Protein AF-A0A672NKJ7-F1 (afdb_monomer_lite)

Secondary structure (DSSP, 8-state):
--------S----------TTSS-EEEES-SEEETTSS--EEEEEE--SPP-TT-EEEEEE---TT-EEEEEEEE-TTT--EEEEPPPEEEE-TTTTS--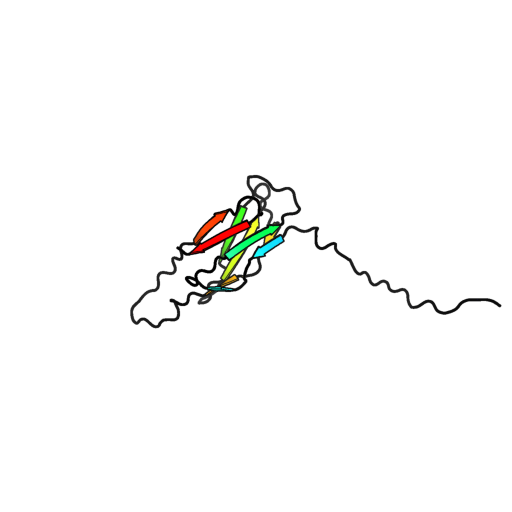TT--------EEEEEETTTTEEEEEE-

InterPro domains:
  IPR032348 E3 ubiquitin-protein ligase HECW1/2, N-terminal [PF16562] (10-65)

Foldseek 3Di:
DDDDDDDDDPPPPPPPPPPPLAAKEKEWPDLEAEAPPPDKIKIAIDHPDDADPQKDKDKDFDDPDPWTKIKIWIARRVPRDTRYIYPIRTYDYPVVPDPDPPDDDPPDWDWDWDDPPPGNMIIIHTD

Sequence (127 aa):
CPDNYIGLLRANSDTDLVSSQGRSSLTASTLEFTLGRGQNLVISWDIKEEVDATDWIGMYHIGKNSETRICFKYYHGVSGALRATTPCITVKNPRASQPKIGQLYPIRYVFCVQEIKGNDQMMIYTL

pLDDT: mean 75.56, std 17.09, range [30.03, 93.94]

Organism: Sinocyclocheilus grahami (NCBI:txid75366)

Radius of gyration: 23.05 Å; chains: 1; bounding box: 96×26×40 Å

Structure (mmCIF, N/CA/C/O backbone):
data_AF-A0A672NKJ7-F1
#
_entry.id   AF-A0A672NKJ7-F1
#
loop_
_atom_site.group_PDB
_atom_site.id
_atom_site.type_symbol
_atom_site.label_atom_id
_atom_site.label_alt_id
_atom_site.label_comp_id
_atom_site.label_asym_id
_atom_site.label_entity_id
_atom_site.label_seq_id
_atom_site.pdbx_PDB_ins_code
_atom_site.Cartn_x
_atom_site.Cartn_y
_atom_site.Cartn_z
_atom_site.occupancy
_atom_site.B_iso_or_equiv
_atom_site.auth_seq_id
_atom_site.auth_comp_id
_atom_site.auth_asym_id
_atom_site.auth_atom_id
_atom_site.pdbx_PDB_model_num
ATOM 1 N N . CYS A 1 1 ? 69.078 3.907 14.864 1.00 30.03 1 CYS A N 1
ATOM 2 C CA . CYS A 1 1 ? 68.795 5.324 14.568 1.00 30.03 1 CYS A CA 1
ATOM 3 C C . CYS A 1 1 ? 68.562 5.452 13.069 1.00 30.03 1 CYS A C 1
ATOM 5 O O . CYS A 1 1 ? 69.436 4.975 12.348 1.00 30.03 1 CYS A O 1
ATOM 7 N N . PRO A 1 2 ? 67.458 6.055 12.591 1.00 46.97 2 PRO A N 1
ATOM 8 C CA . PRO A 1 2 ? 66.288 6.543 13.345 1.00 46.97 2 PRO A CA 1
ATOM 9 C C . PRO A 1 2 ? 65.433 5.337 13.869 1.00 46.97 2 PRO A C 1
ATOM 11 O O . PRO A 1 2 ? 66.082 4.436 14.408 1.00 46.97 2 PRO A O 1
ATOM 14 N N . ASP A 1 3 ? 64.097 5.192 13.882 1.00 38.53 3 ASP A N 1
ATOM 15 C CA . ASP A 1 3 ? 62.974 5.898 13.228 1.00 38.53 3 ASP A CA 1
ATOM 16 C C . ASP A 1 3 ? 61.621 5.714 13.975 1.00 38.53 3 ASP A C 1
ATOM 18 O O . ASP A 1 3 ? 61.609 5.395 15.164 1.00 38.53 3 ASP A O 1
ATOM 22 N N . ASN A 1 4 ? 60.494 5.977 13.300 1.00 39.66 4 ASN A N 1
ATOM 23 C CA . ASN A 1 4 ? 59.130 6.085 13.827 1.00 39.66 4 ASN A CA 1
ATOM 24 C C . ASN A 1 4 ? 58.571 4.731 14.326 1.00 39.66 4 ASN A C 1
ATOM 26 O O . ASN A 1 4 ? 58.833 3.694 13.723 1.00 39.66 4 ASN A O 1
ATOM 30 N N . TYR A 1 5 ? 57.857 4.600 15.452 1.00 36.88 5 TYR A N 1
ATOM 31 C CA . TYR A 1 5 ? 56.836 5.426 16.135 1.00 36.88 5 TYR A CA 1
ATOM 32 C C . TYR A 1 5 ? 55.388 5.146 15.677 1.00 36.88 5 TYR A C 1
ATOM 34 O O . TYR A 1 5 ? 54.957 5.564 14.611 1.00 36.88 5 TYR A O 1
ATOM 42 N N . ILE A 1 6 ? 54.659 4.440 16.555 1.00 50.78 6 ILE A N 1
ATOM 43 C CA . ILE A 1 6 ? 53.194 4.323 16.710 1.00 50.78 6 ILE A CA 1
ATOM 44 C C . ILE A 1 6 ? 52.338 4.371 15.424 1.00 50.78 6 ILE A C 1
ATOM 46 O O . ILE A 1 6 ? 51.845 5.419 15.017 1.00 50.78 6 ILE A O 1
ATOM 50 N N . GLY A 1 7 ? 52.019 3.187 14.890 1.00 42.00 7 GLY A N 1
ATOM 5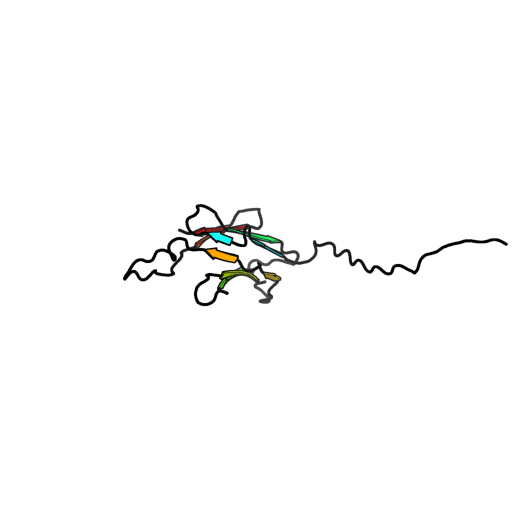1 C CA . GLY A 1 7 ? 50.873 2.957 14.003 1.00 42.00 7 GLY A CA 1
ATOM 52 C C . GLY A 1 7 ? 49.908 1.959 14.649 1.00 42.00 7 GLY A C 1
ATOM 53 O O . GLY A 1 7 ? 50.299 0.831 14.939 1.00 42.00 7 GLY A O 1
ATOM 54 N N . LEU A 1 8 ? 48.670 2.382 14.922 1.00 45.19 8 LEU A N 1
ATOM 55 C CA . LEU A 1 8 ? 47.642 1.555 15.572 1.00 45.19 8 LEU A CA 1
ATOM 56 C C . LEU A 1 8 ? 47.281 0.303 14.755 1.00 45.19 8 LEU A C 1
ATOM 58 O O . LEU A 1 8 ? 47.422 0.278 13.532 1.00 45.19 8 LEU A O 1
ATOM 62 N N . LEU A 1 9 ? 46.762 -0.715 15.455 1.00 43.91 9 LEU A N 1
ATOM 63 C CA . LEU A 1 9 ? 46.179 -1.926 14.870 1.00 43.91 9 LEU A CA 1
ATOM 64 C C . LEU A 1 9 ? 45.281 -1.547 13.681 1.00 43.91 9 LEU A C 1
ATOM 66 O O . LEU A 1 9 ? 44.355 -0.755 13.854 1.00 43.91 9 LEU A O 1
ATOM 70 N N . ARG A 1 10 ? 45.574 -2.087 12.488 1.00 50.81 10 ARG A N 1
ATOM 71 C CA . ARG A 1 10 ? 44.922 -1.692 11.230 1.00 50.81 10 ARG A CA 1
ATOM 72 C C . ARG A 1 10 ? 43.401 -1.789 11.363 1.00 50.81 10 ARG A C 1
ATOM 74 O O . ARG A 1 10 ? 42.839 -2.883 11.335 1.00 50.81 10 ARG A O 1
ATOM 81 N N . ALA A 1 11 ? 42.755 -0.631 11.471 1.00 46.66 11 ALA A N 1
ATOM 82 C CA . ALA A 1 11 ? 41.313 -0.511 11.580 1.00 46.66 11 ALA A CA 1
ATOM 83 C C . ALA A 1 11 ? 40.656 -0.821 10.229 1.00 46.66 11 ALA A C 1
ATOM 85 O O . ALA A 1 11 ? 40.275 0.076 9.483 1.00 46.66 11 ALA A O 1
ATOM 86 N N . ASN A 1 12 ? 40.490 -2.112 9.934 1.00 52.19 12 ASN A N 1
ATOM 87 C CA . ASN A 1 12 ? 39.472 -2.581 8.998 1.00 52.19 12 ASN A CA 1
ATOM 88 C C . ASN A 1 12 ? 38.096 -2.430 9.672 1.00 52.19 12 ASN A C 1
ATOM 90 O O . ASN A 1 12 ? 37.409 -3.404 9.971 1.00 52.19 12 ASN A O 1
ATOM 94 N N . SER A 1 13 ? 37.717 -1.189 9.979 1.00 57.78 13 SER A N 1
ATOM 95 C CA . SER A 1 13 ? 36.312 -0.842 10.081 1.00 57.78 13 SER A CA 1
ATOM 96 C C . SER A 1 13 ? 35.799 -0.790 8.650 1.00 57.78 13 SER A C 1
ATOM 98 O O . SER A 1 13 ? 35.858 0.262 8.009 1.00 57.78 13 SER A O 1
ATOM 100 N N . ASP A 1 14 ? 35.326 -1.934 8.158 1.00 52.53 14 ASP A N 1
ATOM 101 C CA . ASP A 1 14 ? 34.441 -2.025 6.999 1.00 52.53 14 ASP A CA 1
ATOM 102 C C . ASP A 1 14 ? 33.108 -1.350 7.350 1.00 52.53 14 ASP A C 1
ATOM 104 O O . ASP A 1 14 ? 32.053 -1.972 7.482 1.00 52.53 14 ASP A O 1
ATOM 108 N N . THR A 1 15 ? 33.169 -0.029 7.528 1.00 54.09 15 THR A N 1
ATOM 109 C CA . THR A 1 15 ? 32.020 0.836 7.358 1.00 54.09 15 THR A CA 1
ATOM 110 C C . THR A 1 15 ? 31.726 0.798 5.870 1.00 54.09 15 THR A C 1
ATOM 112 O O . THR A 1 15 ? 32.207 1.636 5.105 1.00 54.09 15 THR A O 1
ATOM 115 N N . ASP A 1 16 ? 30.940 -0.201 5.471 1.00 52.81 16 ASP A N 1
ATOM 116 C CA . ASP A 1 16 ? 30.115 -0.123 4.279 1.00 52.81 16 ASP A CA 1
ATOM 117 C C . ASP A 1 16 ? 29.224 1.110 4.461 1.00 52.81 16 ASP A C 1
ATOM 119 O O . ASP A 1 16 ? 28.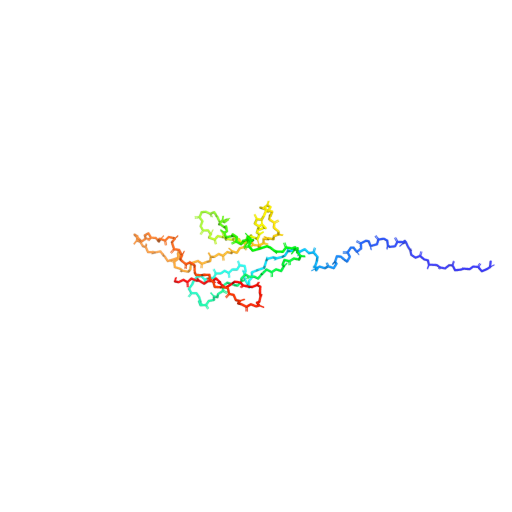118 1.061 5.004 1.00 52.81 16 ASP A O 1
ATOM 123 N N . LEU A 1 17 ? 29.766 2.265 4.065 1.00 51.62 17 LEU A N 1
ATOM 124 C CA . LEU A 1 17 ? 29.011 3.467 3.776 1.00 51.62 17 LEU A CA 1
ATOM 125 C C . LEU A 1 17 ? 28.232 3.170 2.501 1.00 51.62 17 LEU A C 1
ATOM 127 O O . LEU A 1 17 ? 28.497 3.743 1.443 1.00 51.62 17 LEU A O 1
ATOM 131 N N . VAL A 1 18 ? 27.259 2.263 2.630 1.00 49.53 18 VAL A N 1
ATOM 132 C CA . VAL A 1 18 ? 26.139 2.169 1.720 1.00 49.53 18 VAL A CA 1
ATOM 133 C C . VAL A 1 18 ? 25.609 3.585 1.589 1.00 49.53 18 VAL A C 1
ATOM 135 O O . VAL A 1 18 ? 25.037 4.158 2.519 1.00 49.53 18 VAL A O 1
ATOM 138 N N . SER A 1 19 ? 25.842 4.181 0.424 1.00 46.19 19 SER A N 1
ATOM 139 C CA . SER A 1 19 ? 25.067 5.326 0.001 1.00 46.19 19 SER A CA 1
ATOM 140 C C . SER A 1 19 ? 23.627 4.828 0.004 1.00 46.19 19 SER A C 1
ATOM 142 O O . SER A 1 19 ? 23.237 3.992 -0.814 1.00 46.19 19 SER A O 1
ATOM 144 N N . SER A 1 20 ? 22.855 5.262 1.004 1.00 45.62 20 SER A N 1
ATOM 145 C CA . SER A 1 20 ? 21.499 4.794 1.332 1.00 45.62 20 SER A CA 1
ATOM 146 C C . SER A 1 20 ? 20.457 5.346 0.347 1.00 45.62 20 SER A C 1
ATOM 148 O O . SER A 1 20 ? 19.378 5.805 0.701 1.00 45.62 20 SER A O 1
ATOM 150 N N . GLN A 1 21 ? 20.840 5.253 -0.923 1.00 57.34 21 GLN A N 1
ATOM 151 C CA . GLN A 1 21 ? 20.326 5.871 -2.132 1.00 57.34 21 GLN A CA 1
ATOM 152 C C . GLN A 1 21 ? 20.013 4.809 -3.205 1.00 57.34 21 GLN A C 1
ATOM 154 O O . GLN A 1 21 ? 19.415 5.137 -4.224 1.00 57.34 21 GLN A O 1
ATOM 159 N N . GLY A 1 22 ? 20.476 3.563 -3.015 1.00 62.44 22 GLY A N 1
ATOM 160 C CA . GLY A 1 22 ? 20.577 2.528 -4.053 1.00 62.44 22 GLY A CA 1
ATOM 161 C C . GLY A 1 22 ? 19.629 1.332 -3.915 1.00 62.44 22 GLY A C 1
ATOM 162 O O . GLY A 1 22 ? 19.945 0.260 -4.426 1.00 62.44 22 GLY A O 1
ATOM 163 N N . ARG A 1 23 ? 18.500 1.462 -3.204 1.00 77.81 23 ARG A N 1
ATOM 164 C CA . ARG A 1 23 ? 17.438 0.437 -3.172 1.00 77.81 23 ARG A CA 1
ATOM 165 C C . ARG A 1 23 ? 16.056 1.075 -3.204 1.00 77.81 23 ARG A C 1
ATOM 167 O O . ARG A 1 23 ? 15.813 2.049 -2.497 1.00 77.81 23 ARG A O 1
ATOM 174 N N . SER A 1 24 ? 15.170 0.477 -3.993 1.00 86.81 24 SER A N 1
ATOM 175 C CA . SER A 1 24 ? 13.762 0.846 -4.122 1.00 86.81 24 SER A CA 1
ATOM 176 C C . SER A 1 24 ? 13.051 0.842 -2.762 1.00 86.81 24 SER A C 1
ATOM 178 O O . SER A 1 24 ? 13.156 -0.120 -2.000 1.00 86.81 24 SER A O 1
ATOM 180 N N . SER A 1 25 ? 12.326 1.917 -2.454 1.00 89.88 25 SER A N 1
ATOM 181 C CA . SER A 1 25 ? 11.701 2.156 -1.149 1.00 89.88 25 SER A CA 1
ATOM 182 C C . SER A 1 25 ? 10.213 2.493 -1.273 1.00 89.88 25 SER A C 1
ATOM 184 O O . SER A 1 25 ? 9.748 2.995 -2.295 1.00 89.88 25 SER A O 1
ATOM 186 N N . LEU A 1 26 ? 9.450 2.198 -0.218 1.00 93.12 26 LEU A N 1
ATOM 187 C CA . LEU A 1 26 ? 8.020 2.485 -0.120 1.00 93.12 26 LEU A CA 1
ATOM 188 C C . LEU A 1 26 ? 7.694 2.865 1.326 1.00 93.12 26 LEU A C 1
ATOM 190 O O . LEU A 1 26 ? 7.820 2.056 2.245 1.00 93.12 26 LEU A O 1
ATOM 194 N N . THR A 1 27 ? 7.292 4.113 1.530 1.00 93.19 27 THR A N 1
ATOM 195 C CA . THR A 1 27 ? 7.115 4.722 2.853 1.00 93.19 27 THR A CA 1
ATOM 196 C C . THR A 1 27 ? 5.674 5.168 3.071 1.00 93.19 27 THR A C 1
ATOM 198 O O . THR A 1 27 ? 4.934 5.408 2.120 1.00 93.19 27 THR A O 1
ATOM 201 N N . ALA A 1 28 ? 5.267 5.274 4.335 1.00 93.56 28 ALA A N 1
ATOM 202 C CA . ALA A 1 28 ? 3.941 5.732 4.734 1.00 93.56 28 ALA A CA 1
ATOM 203 C C . ALA A 1 28 ? 4.066 6.915 5.700 1.00 93.56 28 ALA A C 1
ATOM 205 O O . ALA A 1 28 ? 4.927 6.897 6.579 1.00 93.56 28 ALA A O 1
ATOM 206 N N . SER A 1 29 ? 3.188 7.914 5.577 1.00 92.75 29 SER A N 1
ATOM 207 C CA . SER A 1 29 ? 3.202 9.122 6.420 1.00 92.75 29 SER A CA 1
ATOM 208 C C . SER A 1 29 ? 2.934 8.857 7.907 1.00 92.75 29 SER A C 1
ATOM 210 O O . SER A 1 29 ? 3.226 9.705 8.747 1.00 92.75 29 SER A O 1
ATOM 212 N N . THR A 1 30 ? 2.374 7.694 8.246 1.00 91.88 30 THR A N 1
ATOM 213 C CA . THR A 1 30 ? 2.170 7.230 9.620 1.00 91.88 30 THR A CA 1
ATOM 214 C C . THR A 1 30 ? 2.118 5.702 9.673 1.00 91.88 30 THR A C 1
ATOM 216 O O . THR A 1 30 ? 1.672 5.054 8.725 1.00 91.88 30 THR A O 1
ATOM 219 N N . LEU A 1 31 ? 2.529 5.127 10.807 1.00 91.38 31 LEU A N 1
ATOM 220 C CA . LEU A 1 31 ? 2.310 3.713 11.142 1.00 91.38 31 LEU A CA 1
ATOM 221 C C . LEU A 1 31 ? 0.993 3.489 11.901 1.00 91.38 31 LEU A C 1
ATOM 223 O O . LEU A 1 31 ? 0.585 2.351 12.113 1.00 91.38 31 LEU A O 1
ATOM 227 N N . GLU A 1 32 ? 0.309 4.562 12.299 1.00 90.50 32 GLU A N 1
ATOM 228 C CA . GLU A 1 32 ? -0.954 4.526 13.032 1.00 90.50 32 GLU A CA 1
ATOM 229 C C . GLU A 1 32 ? -1.982 5.437 12.354 1.00 90.50 32 GLU A C 1
ATOM 231 O O . GLU A 1 32 ? -1.836 6.661 12.332 1.00 90.50 32 GLU A O 1
ATOM 236 N N . PHE A 1 33 ? -3.043 4.847 11.806 1.00 87.50 33 PHE A N 1
ATOM 237 C CA . PHE A 1 33 ? -4.078 5.567 11.064 1.00 87.50 33 PHE A CA 1
ATOM 238 C C . PHE A 1 33 ? -5.414 5.510 11.812 1.00 87.50 33 PHE A C 1
ATOM 240 O O . PHE A 1 33 ? -5.948 4.426 12.037 1.00 87.50 33 PHE A O 1
ATOM 247 N N . THR A 1 34 ? -5.972 6.657 12.218 1.00 85.62 34 THR A N 1
ATOM 248 C CA . THR A 1 34 ? -7.278 6.699 12.908 1.00 85.62 34 THR A CA 1
ATOM 249 C C . THR A 1 34 ? -8.394 7.075 11.938 1.00 85.62 34 THR A C 1
ATOM 251 O O . THR A 1 34 ? -8.463 8.213 11.472 1.00 85.62 34 THR A O 1
ATOM 254 N N . LEU A 1 35 ? -9.311 6.140 11.693 1.00 80.25 35 LEU A N 1
ATOM 255 C CA . LEU A 1 35 ? -10.442 6.333 10.784 1.00 80.25 35 LEU A CA 1
ATOM 256 C C . LEU A 1 35 ? -11.358 7.467 11.273 1.00 80.25 35 LEU A C 1
ATOM 258 O O . LEU A 1 35 ? -11.683 7.548 12.459 1.00 80.25 35 LEU A O 1
ATOM 262 N N . GLY A 1 36 ? -11.780 8.342 10.356 1.00 73.31 36 GLY A N 1
ATOM 263 C CA . GLY A 1 36 ? -12.663 9.474 10.662 1.00 73.31 36 GLY A CA 1
ATOM 264 C C . GLY A 1 36 ? -12.024 10.633 11.445 1.00 73.31 36 GLY A C 1
ATOM 265 O O . GLY A 1 36 ? -12.746 11.535 11.857 1.00 73.31 36 GLY A O 1
ATOM 266 N N . ARG A 1 37 ? -10.695 10.652 11.646 1.00 77.06 37 ARG A N 1
ATOM 267 C CA . ARG A 1 37 ? -9.975 11.762 12.316 1.00 77.06 37 ARG A CA 1
ATOM 268 C C . ARG A 1 37 ? -9.681 12.961 11.387 1.00 77.06 37 ARG A C 1
ATOM 270 O O . ARG A 1 37 ? -9.073 13.928 11.828 1.00 77.06 37 ARG A O 1
ATOM 277 N N . GLY A 1 38 ? -10.065 12.903 10.108 1.00 75.19 38 GLY A N 1
ATOM 278 C CA . GLY A 1 38 ? -9.709 13.925 9.106 1.00 75.19 38 GLY A CA 1
ATOM 279 C C . GLY A 1 38 ? -8.222 13.933 8.722 1.00 75.19 38 GLY A C 1
ATOM 280 O O . GLY A 1 38 ? -7.735 14.899 8.148 1.00 75.19 38 GLY A O 1
ATOM 281 N N . GLN A 1 39 ? -7.495 12.868 9.066 1.00 83.81 39 GLN A N 1
ATOM 282 C CA . GLN A 1 39 ? -6.115 12.633 8.650 1.00 83.81 39 GLN A CA 1
ATOM 283 C C . GLN A 1 39 ? -6.113 11.730 7.417 1.00 83.81 39 GLN A C 1
ATOM 285 O O . GLN A 1 39 ? -6.895 10.779 7.360 1.00 83.81 39 GLN A O 1
ATOM 290 N N . ASN A 1 40 ? -5.201 11.989 6.480 1.00 87.38 40 ASN A N 1
ATOM 291 C CA . ASN A 1 40 ? -5.029 11.192 5.267 1.00 87.38 40 ASN A CA 1
ATOM 292 C C . ASN A 1 40 ? -3.718 10.401 5.354 1.00 87.38 40 ASN A C 1
ATOM 294 O O . ASN A 1 40 ? -2.696 10.921 5.806 1.00 87.38 40 ASN A O 1
ATOM 298 N N . LEU A 1 41 ? -3.748 9.141 4.925 1.00 90.00 41 LEU A N 1
ATOM 299 C CA . LEU A 1 41 ? -2.566 8.293 4.833 1.00 90.00 41 LEU A CA 1
ATOM 300 C C . LEU A 1 41 ? -1.911 8.544 3.473 1.00 90.00 41 LEU A C 1
ATOM 302 O O . LEU A 1 41 ? -2.540 8.315 2.446 1.00 90.00 41 LEU A O 1
ATOM 306 N N . VAL A 1 42 ? -0.670 9.021 3.450 1.00 92.06 42 VAL A N 1
ATOM 307 C CA . VAL A 1 42 ? 0.085 9.208 2.203 1.00 92.06 42 VAL A CA 1
ATOM 308 C C . VAL A 1 42 ? 1.114 8.097 2.105 1.00 92.06 42 VAL A C 1
ATOM 310 O O . VAL A 1 42 ? 1.894 7.896 3.037 1.00 92.06 42 VAL A O 1
ATOM 313 N N . ILE A 1 43 ? 1.106 7.377 0.987 1.00 93.38 43 ILE A N 1
ATOM 314 C CA . ILE A 1 43 ? 2.140 6.406 0.634 1.00 93.38 43 ILE A CA 1
ATOM 315 C C . ILE A 1 43 ? 3.027 7.063 -0.426 1.00 93.38 43 ILE A C 1
ATOM 317 O O . ILE A 1 43 ? 2.506 7.584 -1.411 1.00 93.38 43 ILE A O 1
ATOM 321 N N . SER A 1 44 ? 4.342 7.064 -0.205 1.00 91.75 44 SER A N 1
ATOM 322 C CA . SER A 1 44 ? 5.339 7.622 -1.133 1.00 91.75 44 SER A CA 1
ATOM 323 C C . SER A 1 44 ? 6.273 6.508 -1.587 1.00 91.75 44 SER A C 1
ATOM 325 O O . SER A 1 44 ? 6.789 5.772 -0.736 1.00 91.75 44 SER A O 1
ATOM 327 N N . TRP A 1 45 ? 6.497 6.376 -2.891 1.00 90.44 45 TRP A N 1
ATOM 328 C CA . TRP A 1 45 ? 7.469 5.435 -3.447 1.00 90.44 45 TRP A CA 1
ATOM 329 C C . TRP A 1 45 ? 8.742 6.165 -3.877 1.00 90.44 45 TRP A C 1
ATOM 331 O O . TRP A 1 45 ? 8.717 7.328 -4.254 1.00 90.44 45 TRP A O 1
ATOM 341 N N . ASP A 1 46 ? 9.868 5.467 -3.793 1.00 89.31 46 ASP A N 1
ATOM 342 C CA . ASP A 1 46 ? 11.164 5.935 -4.279 1.00 89.31 46 ASP A CA 1
ATOM 343 C C . ASP A 1 46 ? 11.868 4.745 -4.935 1.00 89.31 46 ASP A C 1
ATOM 345 O O . ASP A 1 46 ? 12.669 4.041 -4.316 1.00 89.31 46 ASP A O 1
ATOM 349 N N . ILE A 1 47 ? 11.454 4.430 -6.161 1.00 88.00 47 ILE A N 1
ATOM 350 C CA . ILE A 1 47 ? 11.912 3.254 -6.904 1.00 88.00 47 ILE A CA 1
ATOM 351 C C . ILE A 1 47 ? 13.148 3.655 -7.708 1.00 88.00 47 ILE A C 1
ATOM 353 O O . ILE A 1 47 ? 13.106 4.592 -8.499 1.00 88.00 47 ILE A O 1
ATOM 357 N N . LYS A 1 48 ? 14.273 2.974 -7.461 1.00 82.81 48 LYS A N 1
ATOM 358 C CA . LYS A 1 48 ? 15.582 3.293 -8.072 1.00 82.81 48 LYS A CA 1
ATOM 359 C C . LYS A 1 48 ? 15.897 2.451 -9.306 1.00 82.81 48 LYS A C 1
ATOM 361 O O . LYS A 1 48 ? 16.939 2.625 -9.929 1.00 82.81 48 LYS A O 1
ATOM 366 N N . GLU A 1 49 ? 15.024 1.500 -9.594 1.00 79.56 49 GLU A N 1
ATOM 367 C CA . GLU A 1 49 ? 15.103 0.562 -10.706 1.00 79.56 49 GLU A CA 1
ATOM 368 C C . GLU A 1 49 ? 14.227 1.065 -11.862 1.00 79.56 49 GLU A C 1
ATOM 370 O O . GLU A 1 49 ? 13.462 2.014 -11.695 1.00 79.56 49 GLU A O 1
ATOM 375 N N . GLU A 1 50 ? 14.324 0.438 -13.034 1.00 78.25 50 GLU A N 1
ATOM 376 C CA . GLU A 1 50 ? 13.449 0.771 -14.162 1.00 78.25 50 GLU A CA 1
ATOM 377 C C . GLU A 1 50 ? 11.983 0.485 -13.801 1.00 78.25 50 GLU A C 1
AT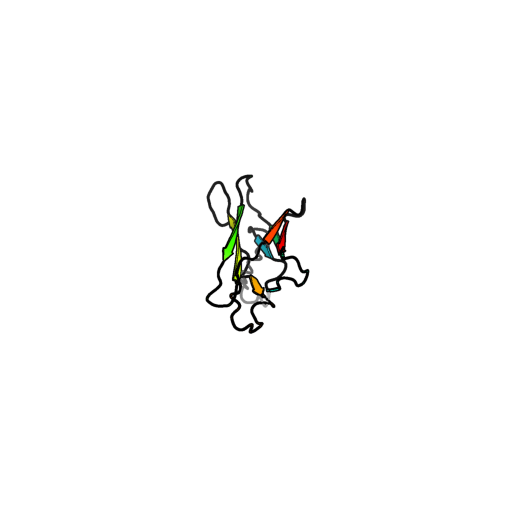OM 379 O O . GLU A 1 50 ? 11.620 -0.653 -13.492 1.00 78.25 50 GLU A O 1
ATOM 384 N N . VAL A 1 51 ? 11.163 1.539 -13.818 1.00 82.75 51 VAL A N 1
ATOM 385 C CA . VAL A 1 51 ? 9.713 1.475 -13.602 1.00 82.75 51 VAL A CA 1
ATOM 386 C C . VAL A 1 51 ? 8.992 1.309 -14.936 1.00 82.75 51 VAL A C 1
ATOM 388 O O . VAL A 1 51 ? 9.346 1.957 -15.922 1.00 82.75 51 VAL A O 1
ATOM 391 N N . ASP A 1 52 ? 7.968 0.464 -14.960 1.00 84.31 52 ASP A N 1
ATOM 392 C CA . ASP A 1 52 ? 7.137 0.210 -16.138 1.00 84.31 52 ASP A CA 1
ATOM 393 C C . ASP A 1 52 ? 5.674 0.638 -15.921 1.00 84.31 52 ASP A C 1
ATOM 395 O O . ASP A 1 52 ? 5.173 0.703 -14.799 1.00 84.31 52 ASP A O 1
ATOM 399 N N . ALA A 1 53 ? 4.954 0.897 -17.016 1.00 85.25 53 ALA A N 1
ATOM 400 C CA . ALA A 1 53 ? 3.536 1.259 -16.991 1.00 85.25 53 ALA A CA 1
ATOM 401 C C . ALA A 1 53 ? 2.605 0.143 -16.461 1.00 85.25 53 ALA A C 1
ATOM 403 O O . ALA A 1 53 ? 1.428 0.406 -16.212 1.00 85.25 53 ALA A O 1
ATOM 404 N N . THR A 1 54 ? 3.101 -1.089 -16.292 1.00 89.44 54 THR A N 1
ATOM 405 C CA . THR A 1 54 ? 2.376 -2.206 -15.662 1.00 89.44 54 THR A CA 1
ATOM 406 C C . THR A 1 54 ? 2.638 -2.359 -14.157 1.00 89.44 54 THR A C 1
ATOM 408 O O . THR A 1 54 ? 2.034 -3.233 -13.529 1.00 89.44 54 THR A O 1
ATOM 411 N N . ASP A 1 55 ? 3.500 -1.532 -13.557 1.00 90.88 55 ASP A N 1
ATOM 412 C CA . ASP A 1 55 ? 3.862 -1.618 -12.137 1.00 90.88 55 ASP A CA 1
ATOM 413 C C . ASP A 1 55 ? 2.703 -1.214 -11.210 1.00 90.88 55 ASP A C 1
ATOM 415 O O . ASP A 1 55 ? 1.889 -0.344 -11.525 1.00 90.88 55 ASP A O 1
ATOM 419 N N . TRP A 1 56 ? 2.599 -1.861 -10.042 1.00 90.81 56 TRP A N 1
ATOM 420 C CA . TRP A 1 56 ? 1.434 -1.703 -9.163 1.00 90.81 56 TRP A CA 1
ATOM 421 C C . TRP A 1 56 ? 1.756 -1.791 -7.668 1.00 90.81 56 TRP A C 1
ATOM 423 O O . TRP A 1 56 ? 2.640 -2.524 -7.221 1.00 90.81 56 TRP A O 1
ATOM 433 N N . ILE A 1 57 ? 0.971 -1.059 -6.868 1.00 91.50 57 ILE A N 1
ATOM 434 C CA . ILE A 1 57 ? 1.027 -1.088 -5.401 1.00 91.50 57 ILE A CA 1
ATOM 435 C C . ILE A 1 57 ? -0.197 -1.833 -4.860 1.00 91.50 57 ILE A C 1
ATOM 437 O O . ILE A 1 57 ? -1.325 -1.349 -4.934 1.00 91.50 57 ILE A O 1
ATOM 441 N N . GLY A 1 58 ? 0.024 -3.009 -4.275 1.00 90.56 58 GLY A N 1
ATOM 442 C CA . GLY A 1 58 ? -1.017 -3.788 -3.606 1.00 90.56 58 GLY A CA 1
ATOM 443 C C . GLY A 1 58 ? -1.154 -3.424 -2.127 1.00 90.56 58 GLY A C 1
ATOM 444 O O . GLY A 1 58 ? -0.152 -3.338 -1.416 1.00 90.56 58 GLY A O 1
ATOM 445 N N . MET A 1 59 ? -2.392 -3.271 -1.644 1.00 90.12 59 MET A N 1
ATOM 446 C CA . MET A 1 59 ? -2.710 -3.154 -0.215 1.00 90.12 59 MET A CA 1
ATOM 447 C C . MET A 1 59 ? -3.085 -4.528 0.358 1.00 90.12 59 MET A C 1
ATOM 449 O O . MET A 1 59 ? -4.027 -5.164 -0.109 1.00 90.12 59 MET A O 1
ATOM 453 N N . TYR A 1 60 ? -2.382 -4.968 1.400 1.00 89.38 60 TYR A N 1
ATOM 454 C CA . TYR A 1 60 ? -2.549 -6.286 2.017 1.00 89.38 60 TYR A CA 1
ATOM 455 C C . TYR A 1 60 ? -2.993 -6.164 3.471 1.00 89.38 60 TYR A C 1
ATOM 457 O O . TYR A 1 60 ? -2.406 -5.400 4.234 1.00 89.38 60 TYR A O 1
ATOM 465 N N . HIS A 1 61 ? -3.982 -6.961 3.884 1.00 86.38 61 HIS A N 1
ATOM 466 C CA . HIS A 1 61 ? -4.333 -7.110 5.296 1.00 86.38 61 HIS A CA 1
ATOM 467 C C . HIS A 1 61 ? -3.416 -8.134 5.983 1.00 86.38 61 HIS A C 1
ATOM 469 O O . HIS A 1 61 ? -3.208 -9.235 5.478 1.00 86.38 61 HIS A O 1
ATOM 475 N N . ILE A 1 62 ? -2.897 -7.765 7.153 1.00 86.50 62 ILE A N 1
ATOM 476 C CA . ILE A 1 62 ? -1.930 -8.525 7.963 1.00 86.50 62 ILE A CA 1
ATOM 477 C C . ILE A 1 62 ? -2.326 -8.581 9.455 1.00 86.50 62 ILE A C 1
ATOM 479 O O . ILE A 1 62 ? -1.532 -8.979 10.306 1.00 86.50 62 ILE A O 1
ATOM 483 N N . GLY A 1 63 ? -3.549 -8.159 9.793 1.00 74.69 63 GLY A N 1
ATOM 484 C CA . GLY A 1 63 ? -4.100 -8.214 11.149 1.00 74.69 63 GLY A CA 1
ATOM 485 C C . GLY A 1 63 ? -4.668 -9.586 11.528 1.00 74.69 63 GLY A C 1
ATOM 486 O O . GLY A 1 63 ? -5.023 -10.391 10.665 1.00 74.69 63 GLY A O 1
ATOM 487 N N . LYS A 1 64 ? -4.809 -9.843 12.835 1.00 60.62 64 LYS A N 1
ATOM 488 C CA . LYS A 1 64 ? -5.462 -11.047 13.372 1.00 60.62 64 LYS A CA 1
ATOM 489 C C . LYS A 1 64 ? -6.472 -10.677 14.462 1.00 60.62 64 LYS A C 1
ATOM 491 O O . LYS A 1 64 ? -6.148 -9.940 15.389 1.00 60.62 64 LYS A O 1
ATOM 496 N N . ASN A 1 65 ? -7.674 -11.238 14.340 1.00 58.09 65 ASN A N 1
ATOM 497 C CA . ASN A 1 65 ? -8.809 -11.263 15.277 1.00 58.09 65 ASN A CA 1
ATOM 498 C C . ASN A 1 65 ? -9.419 -9.927 15.766 1.00 58.09 65 ASN A C 1
ATOM 500 O O . ASN A 1 65 ? -10.637 -9.891 15.901 1.00 58.09 65 ASN A O 1
ATOM 504 N N . SER A 1 66 ? -8.649 -8.854 15.991 1.00 63.78 66 SER A N 1
ATOM 505 C CA . SER A 1 66 ? -9.189 -7.561 16.470 1.00 63.78 66 SER A CA 1
ATOM 506 C C . SER A 1 66 ? -8.519 -6.325 15.863 1.00 63.78 66 SER A C 1
ATOM 508 O O . SER A 1 66 ? -9.195 -5.338 15.581 1.00 63.78 66 SER A O 1
ATOM 510 N N . GLU A 1 67 ? -7.198 -6.343 15.658 1.00 70.25 67 GLU A N 1
ATOM 511 C CA . GLU A 1 67 ? -6.480 -5.183 15.119 1.00 70.25 67 GLU A CA 1
ATOM 512 C C . GLU A 1 67 ? -6.456 -5.222 13.587 1.00 70.25 67 GLU A C 1
ATOM 514 O O . GLU A 1 67 ? -5.936 -6.168 12.993 1.00 70.25 67 GLU A O 1
ATOM 519 N N . THR A 1 68 ? -7.000 -4.187 12.939 1.00 82.12 68 THR A N 1
ATOM 520 C CA . THR A 1 68 ? -6.915 -4.030 11.480 1.00 82.12 68 THR A CA 1
ATOM 521 C C . THR A 1 68 ? -5.519 -3.521 11.135 1.00 82.12 68 THR A C 1
ATOM 523 O O . THR A 1 68 ? -5.222 -2.346 11.331 1.00 82.12 68 THR A O 1
ATOM 526 N N . ARG A 1 69 ? -4.642 -4.394 10.636 1.00 87.56 69 ARG A N 1
ATOM 527 C CA . ARG A 1 69 ? -3.280 -4.022 10.216 1.00 87.56 69 ARG A CA 1
ATOM 528 C C . ARG A 1 69 ? -3.149 -4.199 8.714 1.00 87.56 69 ARG A C 1
ATOM 530 O O . ARG A 1 69 ? -3.583 -5.224 8.189 1.00 87.56 69 ARG A O 1
ATOM 537 N N . ILE A 1 70 ? -2.544 -3.231 8.038 1.00 89.50 70 ILE A N 1
ATOM 538 C CA . ILE A 1 70 ? -2.299 -3.269 6.592 1.00 89.50 70 ILE A CA 1
ATOM 539 C C . ILE A 1 70 ? -0.820 -3.037 6.273 1.00 89.50 70 ILE A C 1
ATOM 541 O O . ILE A 1 70 ? -0.093 -2.455 7.073 1.00 89.50 70 ILE A O 1
ATOM 545 N N . CYS A 1 71 ? -0.369 -3.466 5.101 1.00 91.81 71 CYS A N 1
ATOM 546 C CA . CYS A 1 71 ? 0.857 -2.964 4.485 1.00 91.81 71 CYS A CA 1
ATOM 547 C C . CYS A 1 71 ? 0.659 -2.774 2.980 1.00 91.81 71 CYS A C 1
ATOM 549 O O . CYS A 1 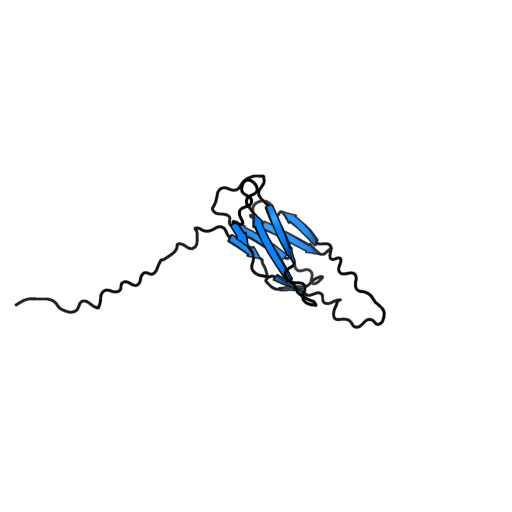71 ? -0.207 -3.408 2.372 1.00 91.81 71 CYS A O 1
ATOM 551 N N . PHE A 1 72 ? 1.468 -1.901 2.391 1.00 93.38 72 PHE A N 1
ATOM 552 C CA . PHE A 1 72 ? 1.514 -1.678 0.952 1.00 93.38 72 PHE A CA 1
ATOM 553 C C . PHE A 1 72 ? 2.776 -2.318 0.390 1.00 93.38 72 PHE A C 1
ATOM 555 O O . PHE A 1 72 ? 3.816 -2.329 1.050 1.00 93.38 72 PHE A O 1
ATOM 562 N N . LYS A 1 73 ? 2.686 -2.866 -0.819 1.00 93.00 73 LYS A N 1
ATOM 563 C CA . LYS A 1 73 ? 3.792 -3.538 -1.504 1.00 93.00 73 LYS A CA 1
ATOM 564 C C . LYS A 1 73 ? 3.831 -3.120 -2.961 1.00 93.00 73 LYS A C 1
ATOM 566 O O . LYS A 1 73 ? 2.820 -3.252 -3.643 1.00 93.00 73 LYS A O 1
ATOM 571 N N . TYR A 1 74 ? 4.988 -2.656 -3.411 1.00 92.00 74 TYR A N 1
ATOM 572 C CA . TYR A 1 74 ? 5.249 -2.309 -4.800 1.00 92.00 74 TYR A CA 1
ATOM 573 C C . TYR A 1 74 ? 5.777 -3.536 -5.544 1.00 92.00 74 TYR A C 1
ATOM 575 O O . TYR A 1 74 ? 6.803 -4.110 -5.157 1.00 92.00 74 TYR A O 1
ATOM 583 N N . TYR A 1 75 ? 5.093 -3.910 -6.618 1.00 91.44 75 TYR A N 1
ATOM 584 C CA . TYR A 1 75 ? 5.453 -5.008 -7.501 1.00 91.44 75 TYR A CA 1
ATOM 585 C C . TYR A 1 75 ? 5.742 -4.478 -8.903 1.00 91.44 75 TYR A C 1
ATOM 587 O O . TYR A 1 75 ? 4.950 -3.718 -9.456 1.00 91.44 75 TYR A O 1
ATOM 595 N N . HIS A 1 76 ? 6.855 -4.928 -9.482 1.00 90.00 76 HIS A N 1
ATOM 596 C CA . HIS A 1 76 ? 7.143 -4.696 -10.893 1.00 90.00 76 HIS A CA 1
ATOM 597 C C . HIS A 1 76 ? 6.229 -5.593 -11.742 1.00 90.00 76 HIS A C 1
ATOM 599 O O . HIS A 1 76 ? 6.216 -6.811 -11.545 1.00 90.00 76 HIS A O 1
ATOM 605 N N . GLY A 1 77 ? 5.442 -5.014 -12.645 1.00 87.12 77 GLY A N 1
ATOM 606 C CA . GLY A 1 77 ? 4.368 -5.686 -13.373 1.00 87.12 77 GLY A CA 1
ATOM 607 C C . GLY A 1 77 ? 4.877 -6.757 -14.332 1.00 87.12 77 GLY A C 1
ATOM 608 O O . GLY A 1 77 ? 4.342 -7.865 -14.350 1.00 87.12 77 GLY A O 1
ATOM 609 N N . VAL A 1 78 ? 5.970 -6.470 -15.045 1.00 87.25 78 VAL A N 1
ATOM 610 C CA . VAL A 1 78 ? 6.562 -7.374 -16.048 1.00 87.25 78 VAL A CA 1
ATOM 611 C C . VAL A 1 78 ? 7.128 -8.659 -15.426 1.00 87.25 78 VAL A C 1
ATOM 613 O O . VAL A 1 78 ? 7.021 -9.728 -16.026 1.00 87.25 78 VAL A O 1
ATOM 616 N N . SER A 1 79 ? 7.722 -8.589 -14.227 1.00 87.69 79 SER A N 1
ATOM 617 C CA . SER A 1 79 ? 8.371 -9.747 -13.579 1.00 87.69 79 SER A CA 1
ATOM 618 C C . SER A 1 79 ? 7.635 -10.307 -12.358 1.00 87.69 79 SER A C 1
ATOM 620 O O . SER A 1 79 ? 8.012 -11.361 -11.847 1.00 87.69 79 SER A O 1
ATOM 622 N N . GLY A 1 80 ? 6.630 -9.597 -11.839 1.00 86.44 80 GLY A N 1
ATOM 623 C CA . GLY A 1 80 ? 5.983 -9.909 -10.562 1.00 86.44 80 GLY A CA 1
ATOM 624 C C . GLY A 1 80 ? 6.891 -9.741 -9.333 1.00 86.44 80 GLY A C 1
ATOM 625 O O . GLY A 1 80 ? 6.520 -10.170 -8.239 1.00 86.44 80 GLY A O 1
ATOM 626 N N . ALA A 1 81 ? 8.083 -9.148 -9.475 1.00 89.62 81 ALA A N 1
ATOM 627 C CA . ALA A 1 81 ? 9.037 -9.010 -8.378 1.00 89.62 81 ALA A CA 1
ATOM 628 C C . ALA A 1 81 ? 8.610 -7.926 -7.374 1.00 89.62 81 ALA A C 1
ATOM 630 O O . ALA A 1 81 ? 8.377 -6.773 -7.739 1.00 89.62 81 ALA A O 1
ATOM 631 N N . LEU A 1 82 ? 8.579 -8.287 -6.088 1.00 90.81 82 LEU A N 1
ATOM 632 C CA . LEU A 1 82 ? 8.432 -7.342 -4.979 1.00 90.81 82 LEU A CA 1
ATOM 633 C C . LEU A 1 82 ? 9.682 -6.452 -4.904 1.00 90.81 82 LEU A C 1
ATOM 635 O O . LEU A 1 82 ? 10.763 -6.956 -4.605 1.00 90.81 82 LEU A O 1
ATOM 639 N N . ARG A 1 83 ? 9.539 -5.144 -5.147 1.00 90.38 83 ARG A N 1
ATOM 640 C CA . ARG A 1 83 ? 10.659 -4.183 -5.066 1.00 90.38 83 ARG A CA 1
ATOM 641 C C . ARG A 1 83 ? 10.737 -3.487 -3.715 1.00 90.38 83 ARG A C 1
ATOM 643 O O . ARG A 1 83 ? 11.823 -3.312 -3.177 1.00 90.38 83 ARG A O 1
ATOM 650 N N . ALA A 1 84 ? 9.585 -3.125 -3.152 1.00 91.12 84 ALA A N 1
ATOM 651 C CA . ALA A 1 84 ? 9.503 -2.404 -1.888 1.00 91.12 84 ALA A CA 1
ATOM 652 C C . ALA A 1 84 ? 8.225 -2.753 -1.109 1.00 91.12 84 ALA A C 1
ATOM 654 O O . ALA A 1 84 ? 7.206 -3.138 -1.683 1.00 91.12 84 ALA A O 1
ATOM 655 N N . THR A 1 85 ? 8.263 -2.598 0.214 1.00 93.94 85 THR A N 1
ATOM 656 C CA . THR A 1 85 ? 7.111 -2.779 1.109 1.00 93.94 85 THR A CA 1
ATOM 657 C C . THR A 1 85 ? 7.123 -1.694 2.170 1.00 93.94 85 THR A C 1
ATOM 659 O O . THR A 1 85 ? 8.184 -1.376 2.705 1.00 93.94 85 THR A O 1
ATOM 662 N N . THR A 1 86 ? 5.954 -1.173 2.538 1.00 93.88 86 THR A N 1
ATOM 663 C CA . THR A 1 86 ? 5.853 -0.400 3.776 1.00 93.88 86 THR A CA 1
ATOM 664 C C . THR A 1 86 ? 6.045 -1.334 4.974 1.00 93.88 86 THR A C 1
ATOM 666 O O . THR A 1 86 ? 5.734 -2.531 4.885 1.00 93.88 86 THR A O 1
ATOM 669 N N . PRO A 1 87 ? 6.457 -0.801 6.136 1.00 92.50 87 PRO A N 1
ATOM 670 C CA . PRO A 1 87 ? 6.138 -1.422 7.418 1.00 92.50 87 PRO A CA 1
ATOM 671 C C . PRO A 1 87 ? 4.620 -1.628 7.594 1.00 92.50 87 PRO A C 1
ATOM 673 O O . PRO A 1 87 ? 3.792 -1.117 6.833 1.00 92.50 87 PRO A O 1
ATOM 676 N N . CYS A 1 88 ? 4.249 -2.384 8.625 1.00 90.69 88 CYS A N 1
ATOM 677 C CA . CYS A 1 88 ? 2.858 -2.551 9.031 1.00 90.69 88 CYS A CA 1
ATOM 678 C C . CYS A 1 88 ? 2.255 -1.241 9.566 1.00 90.69 88 CYS A C 1
ATOM 680 O O . CYS A 1 88 ? 2.842 -0.587 10.427 1.00 90.69 88 CYS A O 1
ATOM 682 N N . ILE A 1 89 ? 1.051 -0.917 9.104 1.00 91.19 89 ILE A N 1
ATOM 683 C CA . ILE A 1 89 ? 0.271 0.256 9.496 1.00 91.19 89 ILE A CA 1
ATOM 684 C C . ILE A 1 89 ? -0.962 -0.239 10.255 1.00 91.19 89 ILE A C 1
ATOM 686 O O . ILE A 1 89 ? -1.760 -1.020 9.730 1.00 91.19 89 ILE A O 1
ATOM 690 N N . THR A 1 90 ? -1.115 0.197 11.500 1.00 89.50 90 THR A N 1
ATOM 691 C CA . THR A 1 90 ? -2.230 -0.170 12.377 1.00 89.50 90 THR A CA 1
ATOM 692 C C . THR A 1 90 ? -3.377 0.825 12.195 1.00 89.50 90 THR A C 1
ATOM 694 O O . THR A 1 90 ? -3.269 2.011 12.515 1.00 89.50 90 THR A O 1
ATOM 697 N N . VAL A 1 91 ? -4.500 0.331 11.675 1.00 85.88 91 VAL A N 1
ATOM 698 C CA . VAL A 1 91 ? -5.721 1.095 11.410 1.00 85.88 91 VAL A CA 1
ATOM 699 C C . VAL A 1 91 ? -6.653 0.994 12.618 1.00 85.88 91 VAL A C 1
ATOM 701 O O . VAL A 1 91 ? -7.220 -0.059 12.915 1.00 85.88 91 VAL A O 1
ATOM 704 N N . LYS A 1 92 ? -6.832 2.111 13.324 1.00 84.06 92 LYS A N 1
ATOM 705 C CA . LYS A 1 92 ? -7.673 2.223 14.521 1.00 84.06 92 LYS A CA 1
ATOM 706 C C . LYS A 1 92 ? -9.067 2.726 14.144 1.00 84.06 92 LYS A C 1
ATOM 708 O O . LYS A 1 92 ? -9.212 3.834 13.626 1.00 84.06 92 LYS A O 1
ATOM 713 N N . ASN A 1 93 ? -10.100 1.940 14.454 1.00 76.62 93 ASN A N 1
ATOM 714 C CA . ASN A 1 93 ? -11.496 2.364 14.335 1.00 76.62 93 ASN A CA 1
ATOM 715 C C . ASN A 1 93 ? -12.052 2.835 15.697 1.00 76.62 93 ASN A C 1
ATOM 717 O O . ASN A 1 93 ? -12.399 1.987 16.521 1.00 76.62 93 ASN A O 1
ATOM 721 N N . PRO A 1 94 ? -12.230 4.149 15.937 1.00 72.38 94 PRO A N 1
ATOM 722 C CA . PRO A 1 94 ? -12.804 4.652 17.189 1.00 72.38 94 PRO A CA 1
ATOM 723 C C . PRO A 1 94 ? -14.302 4.333 17.362 1.00 72.38 94 PRO A C 1
ATOM 725 O O . PRO A 1 94 ? -14.848 4.542 18.441 1.00 72.38 94 PRO A O 1
ATOM 728 N N . ARG A 1 95 ? -14.988 3.827 16.325 1.00 65.81 95 ARG A N 1
ATOM 729 C CA . ARG A 1 95 ? -16.385 3.360 16.408 1.00 65.81 95 ARG A CA 1
ATOM 730 C C . ARG A 1 95 ? -16.501 1.892 16.837 1.00 65.81 95 ARG A C 1
ATOM 732 O O . ARG A 1 95 ? -17.560 1.512 17.322 1.00 65.81 95 ARG A O 1
ATOM 739 N N . ALA A 1 96 ? -15.444 1.085 16.687 1.00 63.09 96 ALA A N 1
ATOM 740 C CA . ALA A 1 96 ? -15.459 -0.345 17.028 1.00 63.09 96 ALA A CA 1
ATOM 741 C C . ALA A 1 96 ? -15.367 -0.619 18.541 1.00 63.09 96 ALA A C 1
ATOM 743 O O . ALA A 1 96 ? -15.754 -1.689 18.996 1.00 63.09 96 ALA A O 1
ATOM 744 N N . SER A 1 97 ? -14.873 0.344 19.324 1.00 57.09 97 SER A N 1
ATOM 745 C CA . SER A 1 97 ? -14.762 0.261 20.786 1.00 57.09 97 SER A CA 1
ATOM 746 C C . SER A 1 97 ? -16.006 0.757 21.539 1.00 57.09 97 SER A C 1
ATOM 748 O O . SER A 1 97 ? -15.990 0.811 22.767 1.00 57.09 97 SER A O 1
ATOM 750 N N . GLN A 1 98 ? -17.090 1.115 20.840 1.00 58.84 98 GLN A N 1
ATOM 751 C CA . GLN A 1 98 ? -18.371 1.431 21.479 1.00 58.84 98 GLN A CA 1
ATOM 752 C C . GLN A 1 98 ? -19.167 0.137 21.733 1.00 58.84 98 GLN A C 1
ATOM 754 O O . GLN A 1 98 ? -19.501 -0.554 20.772 1.00 58.84 98 GLN A O 1
ATOM 759 N N . PRO A 1 99 ? -19.536 -0.203 22.981 1.00 54.78 99 PRO A N 1
ATOM 760 C CA . PRO A 1 99 ? -20.361 -1.375 23.259 1.00 54.78 99 PRO A CA 1
ATOM 761 C C . PRO A 1 99 ? -21.844 -1.081 22.976 1.00 54.78 99 PRO A C 1
ATOM 763 O O . PRO A 1 99 ? -22.622 -0.794 23.885 1.00 54.78 99 PRO A O 1
ATOM 766 N N . LYS A 1 100 ? -22.262 -1.155 21.707 1.00 54.50 100 LYS A N 1
ATOM 767 C CA . LYS A 1 100 ? -23.687 -1.125 21.342 1.00 54.50 100 LYS A CA 1
ATOM 768 C C . LYS A 1 100 ? -24.276 -2.532 21.314 1.00 54.50 100 LYS A C 1
ATOM 770 O O . LYS A 1 100 ? -24.038 -3.302 20.385 1.00 54.50 100 LYS A O 1
ATOM 775 N N . ILE A 1 101 ? -25.076 -2.846 22.333 1.00 63.09 101 ILE A N 1
ATOM 776 C CA . ILE A 1 101 ? -25.816 -4.110 22.443 1.00 63.09 101 ILE A CA 1
ATOM 777 C C . ILE A 1 101 ? -26.646 -4.327 21.167 1.00 63.09 101 ILE A C 1
ATOM 779 O O . ILE A 1 101 ? -27.423 -3.463 20.769 1.00 63.09 101 ILE A O 1
ATOM 783 N N . GLY A 1 102 ? -26.453 -5.477 20.517 1.00 58.28 102 GLY A N 1
ATOM 784 C CA . GLY A 1 102 ? -27.175 -5.872 19.303 1.00 58.28 102 GLY A CA 1
ATOM 785 C C . GLY A 1 102 ? -26.668 -5.275 17.981 1.00 58.28 102 GLY A C 1
ATOM 786 O O . GLY A 1 102 ? -27.145 -5.699 16.931 1.00 58.28 102 GLY A O 1
ATOM 787 N N . GLN A 1 103 ? -25.703 -4.345 17.976 1.00 51.34 103 GLN A N 1
ATOM 788 C CA . GLN A 1 103 ? -25.211 -3.759 16.724 1.00 51.34 103 GLN A CA 1
ATOM 789 C C . GLN A 1 103 ? -24.008 -4.529 16.156 1.00 51.34 103 GLN A C 1
ATOM 791 O O . GLN A 1 103 ? -22.871 -4.363 16.590 1.00 51.34 103 GLN A O 1
ATOM 796 N N . LEU A 1 104 ? -24.256 -5.322 15.109 1.00 50.97 104 LEU A N 1
ATOM 797 C CA . LEU A 1 104 ? -23.210 -5.778 14.191 1.00 50.97 104 LEU A CA 1
ATOM 798 C C . LEU A 1 104 ? -22.543 -4.558 13.538 1.00 50.97 104 LEU A C 1
ATOM 800 O O . LEU A 1 104 ? -23.209 -3.755 12.883 1.00 50.97 104 LEU A O 1
ATOM 804 N N . TYR A 1 105 ? -21.226 -4.434 13.691 1.00 54.16 105 TYR A N 1
ATOM 805 C CA . TYR A 1 105 ? -20.422 -3.421 13.011 1.00 54.16 105 TYR A CA 1
ATOM 806 C C . TYR A 1 105 ? -19.985 -3.961 11.640 1.00 54.16 105 TYR A C 1
ATOM 808 O O . TYR A 1 105 ? -19.117 -4.835 11.594 1.00 54.16 105 TYR A O 1
ATOM 816 N N . PRO A 1 106 ? -20.548 -3.487 10.510 1.00 51.28 106 PRO A N 1
ATOM 817 C CA . PRO A 1 106 ? -20.097 -3.925 9.196 1.00 51.28 106 PRO A CA 1
ATOM 818 C C . PRO A 1 106 ? -18.679 -3.401 8.949 1.00 51.28 106 PRO A C 1
ATOM 820 O O . PRO A 1 106 ? -18.471 -2.198 8.792 1.00 51.28 106 PRO A O 1
ATOM 823 N N . ILE A 1 107 ? -17.695 -4.302 8.884 1.00 53.62 107 ILE A N 1
ATOM 824 C CA . ILE A 1 107 ? -16.279 -3.966 8.644 1.00 53.62 107 ILE A CA 1
ATOM 825 C C . ILE A 1 107 ? -16.046 -3.710 7.141 1.00 53.62 107 ILE A C 1
ATOM 827 O O . ILE A 1 107 ? -15.248 -4.366 6.479 1.00 53.62 107 ILE A O 1
ATOM 831 N N . ARG A 1 108 ? -16.811 -2.767 6.580 1.00 61.66 108 ARG A N 1
ATOM 832 C CA . ARG A 1 108 ? -16.711 -2.284 5.198 1.00 61.66 108 ARG A CA 1
ATOM 833 C C . ARG A 1 108 ? -16.256 -0.828 5.217 1.00 61.66 108 ARG A C 1
ATOM 835 O O . ARG A 1 108 ? -17.060 0.081 5.047 1.00 61.66 108 ARG A O 1
ATOM 842 N N . TYR A 1 109 ? -14.965 -0.617 5.456 1.00 68.00 109 TYR A N 1
ATOM 843 C CA . TYR A 1 109 ? -14.345 0.684 5.208 1.00 68.00 109 TYR A CA 1
ATOM 844 C C . TYR A 1 109 ? -14.188 0.859 3.698 1.00 68.00 109 TYR A C 1
A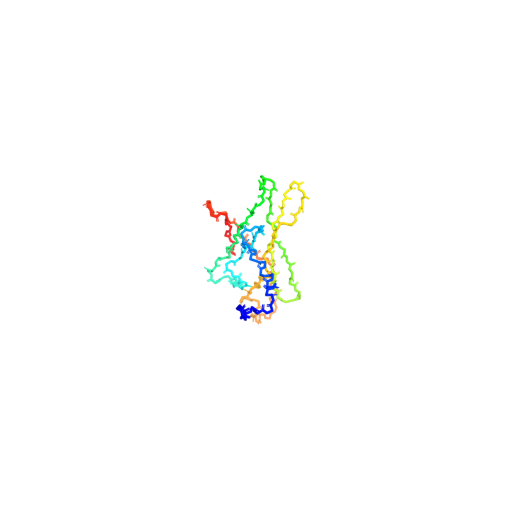TOM 846 O O . TYR A 1 109 ? -13.628 -0.018 3.038 1.00 68.00 109 TYR A O 1
ATOM 854 N N . VAL A 1 110 ? -14.676 1.973 3.156 1.00 69.62 110 VAL A N 1
ATOM 855 C CA . VAL A 1 110 ? -14.392 2.361 1.773 1.00 69.62 110 VAL A CA 1
ATOM 856 C C . VAL A 1 110 ? -13.230 3.342 1.815 1.00 69.62 110 VAL A C 1
ATOM 858 O O . VAL A 1 110 ? -13.344 4.428 2.383 1.00 69.62 110 VAL A O 1
ATOM 861 N N . PHE A 1 111 ? -12.101 2.934 1.247 1.00 77.75 111 PHE A N 1
ATOM 862 C CA . PHE A 1 111 ? -10.946 3.800 1.056 1.00 77.75 111 PHE A CA 1
ATOM 863 C C . PHE A 1 111 ? -11.000 4.369 -0.358 1.00 77.75 111 PHE A C 1
ATOM 865 O O . PHE A 1 111 ? -11.061 3.611 -1.325 1.00 77.75 111 PHE A O 1
ATOM 872 N N . CYS A 1 112 ? -10.968 5.691 -0.473 1.00 79.00 112 CYS A N 1
ATOM 873 C CA . CYS A 1 112 ? -10.650 6.352 -1.724 1.00 79.00 112 CYS A CA 1
ATOM 874 C C . CYS A 1 112 ? -9.125 6.450 -1.864 1.00 79.00 112 CYS A C 1
ATOM 876 O O . CYS A 1 112 ? -8.404 6.583 -0.869 1.00 79.00 112 CYS A O 1
ATOM 878 N N . VAL A 1 113 ? -8.652 6.378 -3.105 1.00 84.25 113 VAL A N 1
ATOM 879 C CA . VAL A 1 113 ? -7.240 6.469 -3.478 1.00 84.25 113 VAL A CA 1
ATOM 880 C C . VAL A 1 113 ? -7.113 7.559 -4.532 1.00 84.25 113 VAL A C 1
ATOM 882 O O . VAL A 1 113 ? -7.813 7.523 -5.540 1.00 84.25 113 VAL A O 1
ATOM 885 N N . GLN A 1 114 ? -6.220 8.516 -4.298 1.00 84.69 114 GLN A N 1
ATOM 886 C CA . GLN A 1 114 ? -5.964 9.643 -5.189 1.00 84.69 114 GLN A CA 1
ATOM 887 C C . GLN A 1 114 ? -4.459 9.783 -5.426 1.00 84.69 114 GLN A C 1
ATOM 889 O O . GLN A 1 114 ? -3.691 9.972 -4.486 1.00 84.69 114 GLN A O 1
ATOM 894 N N . GLU A 1 115 ? -4.033 9.727 -6.684 1.00 85.69 115 GLU A N 1
ATOM 895 C CA . GLU A 1 115 ? -2.665 10.062 -7.089 1.00 85.69 115 GLU A CA 1
ATOM 896 C C . GLU A 1 115 ? -2.364 11.543 -6.796 1.00 85.69 115 GLU A C 1
ATOM 898 O O . GLU A 1 115 ? -3.164 12.423 -7.133 1.00 85.69 115 GLU A O 1
ATOM 903 N N . ILE A 1 116 ? -1.207 11.821 -6.192 1.00 86.69 116 ILE A N 1
ATOM 904 C CA . ILE A 1 116 ? -0.665 13.170 -6.013 1.00 86.69 116 ILE A CA 1
ATOM 905 C C . ILE A 1 116 ? 0.324 13.414 -7.159 1.00 86.69 116 ILE A C 1
ATOM 907 O O . ILE A 1 116 ? 1.492 13.024 -7.103 1.00 86.69 116 ILE A O 1
ATOM 911 N N . LYS A 1 117 ? -0.176 14.042 -8.227 1.00 79.75 117 LYS A N 1
ATOM 912 C CA . LYS A 1 117 ? 0.565 14.280 -9.475 1.00 79.75 117 LYS A CA 1
ATOM 913 C C . LYS A 1 117 ? 1.905 14.976 -9.234 1.00 79.75 117 LYS A C 1
ATOM 915 O O . LYS A 1 117 ? 1.935 16.063 -8.666 1.00 79.75 117 LYS A O 1
ATOM 920 N N . GLY A 1 118 ? 2.981 14.374 -9.744 1.00 78.00 118 GLY A N 1
ATOM 921 C CA . GLY A 1 118 ? 4.336 14.938 -9.727 1.00 78.00 118 GLY A CA 1
ATOM 922 C C . GLY A 1 118 ? 5.150 14.703 -8.449 1.00 78.00 118 GLY A C 1
ATOM 923 O O . GLY A 1 118 ? 6.273 15.189 -8.385 1.00 78.00 118 GLY A O 1
ATOM 924 N N . ASN A 1 119 ? 4.620 13.966 -7.463 1.00 78.81 119 ASN A N 1
ATOM 925 C CA . ASN A 1 119 ? 5.269 13.755 -6.160 1.00 78.81 119 ASN A CA 1
ATOM 926 C C . ASN A 1 119 ? 5.647 12.290 -5.847 1.00 78.81 119 ASN A C 1
ATOM 928 O O . ASN A 1 119 ? 6.047 12.019 -4.717 1.00 78.81 119 ASN A O 1
ATOM 932 N N . ASP A 1 120 ? 5.452 11.345 -6.775 1.00 86.81 120 ASP A N 1
ATOM 933 C CA . ASP A 1 120 ? 5.618 9.897 -6.526 1.00 86.81 120 ASP A CA 1
ATOM 934 C C . ASP A 1 120 ? 4.852 9.408 -5.274 1.00 86.81 120 ASP A C 1
ATOM 936 O O . ASP A 1 120 ? 5.346 8.691 -4.396 1.00 86.81 120 ASP A O 1
ATOM 940 N N . GLN A 1 121 ? 3.604 9.880 -5.174 1.00 89.06 121 GLN A N 1
ATOM 941 C CA . GLN A 1 121 ? 2.760 9.760 -3.992 1.00 89.06 121 GLN A CA 1
ATOM 942 C C . GLN A 1 121 ? 1.306 9.418 -4.323 1.00 89.06 121 GLN A C 1
ATOM 944 O O . GLN A 1 121 ? 0.711 9.927 -5.274 1.00 89.06 121 GLN A O 1
ATOM 949 N N . MET A 1 122 ? 0.689 8.628 -3.445 1.00 90.69 122 MET A N 1
ATOM 950 C CA . MET A 1 122 ? -0.751 8.367 -3.421 1.00 90.69 122 MET A CA 1
ATOM 951 C C . MET A 1 122 ? -1.333 8.721 -2.049 1.00 90.69 122 MET A C 1
ATOM 953 O O . MET A 1 122 ? -0.802 8.342 -1.003 1.00 90.69 122 MET A O 1
ATOM 957 N N . MET A 1 123 ? -2.450 9.443 -2.052 1.00 89.19 123 MET A N 1
ATOM 958 C CA . MET A 1 123 ? -3.234 9.771 -0.869 1.00 89.19 123 MET A CA 1
ATOM 959 C C . MET A 1 123 ? -4.375 8.769 -0.701 1.00 89.19 123 MET A C 1
ATOM 961 O O . MET A 1 123 ? -5.129 8.504 -1.635 1.00 89.19 123 MET A O 1
ATOM 965 N N . ILE A 1 124 ? -4.520 8.243 0.511 1.00 86.06 124 ILE A N 1
ATOM 966 C CA . ILE A 1 124 ? -5.535 7.268 0.897 1.00 86.06 124 ILE A CA 1
ATOM 967 C C . ILE A 1 124 ? -6.358 7.861 2.040 1.00 86.06 124 ILE A C 1
ATOM 969 O O . ILE A 1 124 ? -5.820 8.272 3.073 1.00 86.06 124 ILE A O 1
ATOM 973 N N . TYR A 1 125 ? -7.673 7.910 1.856 1.00 82.94 125 TYR A N 1
ATOM 974 C CA . TYR A 1 125 ? -8.611 8.486 2.819 1.00 82.94 125 TYR A CA 1
ATOM 975 C C . TYR A 1 125 ? -9.907 7.675 2.873 1.00 82.94 125 TYR A C 1
ATOM 977 O O . TYR A 1 125 ? -10.324 7.080 1.882 1.00 82.94 125 TYR A O 1
ATOM 985 N N . THR A 1 126 ? -10.548 7.615 4.040 1.00 76.00 126 THR A N 1
ATOM 986 C CA . THR A 1 126 ? -11.888 7.020 4.162 1.00 76.00 126 THR A CA 1
ATOM 987 C C . THR A 1 126 ? -12.965 7.950 3.633 1.00 76.00 126 THR A C 1
ATOM 989 O O . THR A 1 126 ? -12.907 9.154 3.893 1.00 76.00 126 THR A O 1
ATOM 992 N N . LEU A 1 127 ? -13.970 7.353 2.993 1.00 67.50 127 LEU A N 1
ATOM 993 C CA . LEU A 1 127 ? -15.297 7.939 2.786 1.00 67.50 127 LEU A CA 1
ATOM 994 C C . LEU A 1 127 ? -16.217 7.663 3.997 1.00 67.50 127 LEU A C 1
ATOM 996 O O . LEU A 1 127 ? -15.957 6.671 4.722 1.00 67.50 127 LEU A O 1
#